Protein AF-A0A091C9E4-F1 (afdb_monomer)

Foldseek 3Di:
DCVVVVQFDFDPPDDPVDDDPVRTPGHPPPDDDDDDDQLCQLVCVVVDPDDDHDLVSCVVSVHHCVPPPPDDDDPDLVPLVDDDDDDDDPVCPPPPVVVVVVVVCPPPVNVVVVCVVSVNPDDDHDDDPCRSPDD

Sequence (135 aa):
MLESAGLIELKEDFDDGVGTPDDIAENPKNLEFDLIDDWTAPRVLQDVDMALIGNTIALEGGLNVLEDAIYREETDESNRTNINVIAVKEDRQNEEQLQKLGEVYHDPEVQEYIEEEFDGTKVEVDLSADDVWSH

Organism: NCBI:txid1302649

InterPro domains:
  IPR004872 Lipoprotein NlpA family [PF03180] (1-124)
  IPR004872 Lipoprotein NlpA family [PTHR30429] (1-124)

pLDDT: mean 88.72, std 8.48, range [55.16, 98.0]

Nearest PDB structures (foldseek):
  4k3f-assembly1_A  TM=8.855E-01  e=1.533E-05  Pseudomonas aeruginosa PAO1
  4ote-assembly2_B  TM=8.145E-01  e=1.999E-04  Clostridioides difficile 630
  6cva-assembly1_A  TM=7.374E-01  e=9.094E-04  Neisseria meningitidis
  3ir1-assembly2_B  TM=7.926E-01  e=2.141E-03  Neisseria meningitidis
  6dzx-assembly5_E  TM=7.810E-01  e=2.287E-03  Neisseria meningitidis alpha153

Mean predicted aligned error: 5.49 Å

Solvent-accessible surface area (backbone atoms only — not comparable to full-atom values): 9112 Å² total; per-residue (Å²): 106,58,48,82,70,70,58,37,38,63,40,96,83,66,48,92,92,74,67,56,83,86,44,52,67,42,54,90,76,68,78,83,87,81,92,70,64,60,90,51,37,70,77,46,51,87,80,44,99,75,76,82,62,57,70,71,54,32,44,78,61,75,41,51,70,91,77,70,46,95,70,75,81,78,91,48,94,82,56,65,90,76,70,85,76,94,84,74,58,80,94,49,64,83,38,68,71,58,49,49,49,60,58,52,59,71,31,68,72,47,47,51,48,48,28,64,77,47,73,60,76,56,78,93,77,98,67,53,73,68,58,72,70,61,126

Radius of gyration: 18.28 Å; Cα contacts (8 Å, |Δi|>4): 89; chains: 1; bounding box: 40×35×46 Å

Secondary structure (DSSP, 8-state):
-TTTTTS-EE-TT--TTT--GGGEEE-TT--------GGGHHHHTTTSS-----HHHHHHTT--TTTT-SS-----TT-GGG-------GGGTT-HHHHHHHHHHT-HHHHHHHHHHTTT-S------HHHHH--

Structure (mmCIF, N/CA/C/O backbone):
data_AF-A0A091C9E4-F1
#
_entry.id   AF-A0A091C9E4-F1
#
loop_
_atom_site.group_PDB
_atom_site.id
_atom_site.type_symbol
_atom_site.label_atom_id
_atom_site.label_alt_id
_atom_site.label_comp_id
_atom_site.label_asym_id
_atom_site.label_entity_id
_atom_site.label_seq_id
_atom_site.pdbx_PDB_ins_code
_atom_site.Cartn_x
_atom_site.Cartn_y
_atom_site.Cartn_z
_atom_site.occupancy
_atom_site.B_iso_or_equiv
_atom_site.auth_seq_id
_atom_site.auth_comp_id
_atom_site.auth_asym_id
_atom_site.auth_atom_id
_atom_site.pdbx_PDB_model_num
ATOM 1 N N . MET A 1 1 ? 4.886 4.203 -7.799 1.00 86.25 1 MET A N 1
ATOM 2 C CA . MET A 1 1 ? 5.960 3.183 -7.702 1.00 86.25 1 MET A CA 1
ATOM 3 C C . MET A 1 1 ? 6.971 3.165 -8.863 1.00 86.25 1 MET A C 1
ATOM 5 O O . MET A 1 1 ? 8.131 3.454 -8.612 1.00 86.25 1 MET A O 1
ATOM 9 N N . LEU A 1 2 ? 6.612 2.808 -10.110 1.00 91.50 2 LEU A N 1
ATOM 10 C CA . LEU A 1 2 ? 7.611 2.632 -11.193 1.00 91.50 2 LEU A CA 1
ATOM 11 C C . LEU A 1 2 ? 8.323 3.930 -11.613 1.00 91.50 2 LEU A C 1
ATOM 13 O O . LEU A 1 2 ? 9.524 3.909 -11.882 1.00 91.50 2 LEU A O 1
ATOM 17 N N . GLU A 1 3 ? 7.603 5.052 -11.628 1.00 91.50 3 GLU A N 1
ATOM 18 C CA . GLU A 1 3 ? 8.200 6.381 -11.814 1.00 91.50 3 GLU A CA 1
ATOM 19 C C . GLU A 1 3 ? 9.133 6.742 -10.652 1.00 91.50 3 GLU A C 1
ATOM 21 O O . GLU A 1 3 ? 10.273 7.141 -10.865 1.00 91.50 3 GLU A O 1
ATOM 26 N N . SER A 1 4 ? 8.704 6.489 -9.412 1.00 88.94 4 SER A N 1
ATOM 27 C CA . SER A 1 4 ? 9.522 6.672 -8.203 1.00 88.94 4 SER A CA 1
ATOM 28 C C . SER A 1 4 ? 10.797 5.810 -8.211 1.00 88.94 4 SER A C 1
ATOM 30 O O . SER A 1 4 ? 11.820 6.203 -7.654 1.00 88.94 4 SER A O 1
ATOM 32 N N . ALA A 1 5 ? 10.757 4.647 -8.870 1.00 90.44 5 ALA A N 1
ATOM 33 C CA . ALA A 1 5 ? 11.909 3.779 -9.109 1.00 90.44 5 ALA A CA 1
ATOM 34 C C . ALA A 1 5 ? 12.783 4.226 -10.304 1.00 90.44 5 ALA A C 1
ATOM 36 O O . ALA A 1 5 ? 13.810 3.604 -10.583 1.00 90.44 5 ALA A O 1
ATOM 37 N N . GLY A 1 6 ? 12.391 5.284 -11.024 1.00 92.94 6 GLY A N 1
ATOM 38 C CA . GLY A 1 6 ? 13.106 5.834 -12.177 1.00 92.94 6 GLY A CA 1
ATOM 39 C C . GLY A 1 6 ? 13.056 4.953 -13.428 1.00 92.94 6 GLY A C 1
ATOM 40 O O . GLY A 1 6 ? 13.979 4.989 -14.245 1.00 92.94 6 GLY A O 1
ATOM 41 N N . LEU A 1 7 ? 12.034 4.101 -13.559 1.00 94.94 7 LEU A N 1
ATOM 42 C CA . LEU A 1 7 ? 11.896 3.169 -14.686 1.00 94.94 7 LEU A CA 1
ATOM 43 C C . LEU A 1 7 ? 11.081 3.745 -15.849 1.00 94.94 7 LEU A C 1
ATOM 45 O O . LEU A 1 7 ? 11.329 3.376 -17.000 1.00 94.94 7 LEU A O 1
ATOM 49 N N . ILE A 1 8 ? 10.139 4.631 -15.537 1.00 96.50 8 ILE A N 1
ATOM 50 C CA . ILE A 1 8 ? 9.253 5.335 -16.469 1.00 96.50 8 ILE A CA 1
ATOM 51 C C . ILE A 1 8 ? 9.076 6.785 -16.006 1.00 96.50 8 ILE A C 1
ATOM 53 O O . ILE A 1 8 ? 9.379 7.091 -14.856 1.00 96.50 8 ILE A O 1
ATOM 57 N N . GLU A 1 9 ? 8.531 7.637 -16.867 1.00 97.00 9 GLU A N 1
ATOM 58 C CA . GLU A 1 9 ? 7.965 8.938 -16.485 1.00 97.00 9 GLU A CA 1
ATOM 59 C C . GLU A 1 9 ? 6.487 8.966 -16.878 1.00 97.00 9 GLU A C 1
ATOM 61 O O . GLU A 1 9 ? 6.125 8.507 -17.969 1.00 97.00 9 GLU A O 1
ATOM 66 N N . LEU A 1 10 ? 5.630 9.465 -15.992 1.00 96.25 10 LEU A N 1
ATOM 67 C CA . LEU A 1 10 ? 4.199 9.630 -16.223 1.00 96.25 10 LEU A CA 1
ATOM 68 C C . LEU A 1 10 ? 3.916 11.011 -16.825 1.00 96.25 10 LEU A C 1
ATOM 70 O O . LEU A 1 10 ? 4.715 11.943 -16.728 1.00 96.25 10 LEU A O 1
ATOM 74 N N . LYS A 1 11 ? 2.771 11.152 -17.495 1.00 96.69 11 LYS A N 1
ATOM 75 C CA . LYS A 1 11 ? 2.316 12.460 -17.984 1.00 96.69 11 LYS A CA 1
ATOM 76 C C . LYS A 1 11 ? 2.038 13.416 -16.820 1.00 96.69 11 LYS A C 1
ATOM 78 O O . LYS A 1 11 ? 1.600 13.002 -15.753 1.00 96.69 11 LYS A O 1
ATOM 83 N N . GLU A 1 12 ? 2.201 14.717 -17.067 1.00 94.19 12 GLU A N 1
ATOM 84 C CA . GLU A 1 12 ? 1.941 15.766 -16.066 1.00 94.19 12 GLU A CA 1
ATOM 85 C C . GLU A 1 12 ? 0.484 15.799 -15.568 1.00 94.19 12 GLU A C 1
ATOM 87 O O . GLU A 1 12 ? 0.227 16.268 -14.463 1.00 94.19 12 GLU A O 1
ATOM 92 N N . ASP A 1 13 ? -0.467 15.334 -16.382 1.00 92.44 13 ASP A N 1
ATOM 93 C CA . ASP A 1 13 ? -1.899 15.270 -16.072 1.00 92.44 13 ASP A CA 1
ATOM 94 C C . ASP A 1 13 ? -2.361 13.881 -15.602 1.00 92.44 13 ASP A C 1
ATOM 96 O O . ASP A 1 13 ? -3.556 13.585 -15.646 1.00 92.44 13 ASP A O 1
ATOM 100 N N . PHE A 1 14 ? -1.426 13.036 -15.158 1.00 91.62 14 PHE A N 1
ATOM 101 C CA . PHE A 1 14 ? -1.718 11.714 -14.615 1.00 91.62 14 PHE A CA 1
ATOM 102 C C . PHE A 1 14 ? -2.691 11.779 -13.427 1.00 91.62 14 PHE A C 1
ATOM 104 O O . PHE A 1 14 ? -2.498 12.548 -12.484 1.00 91.62 14 PHE A O 1
ATOM 111 N N . ASP A 1 15 ? -3.718 10.931 -13.479 1.00 86.75 15 ASP A N 1
ATOM 112 C CA . ASP A 1 15 ? -4.677 10.703 -12.400 1.00 86.75 15 ASP A CA 1
ATOM 113 C C . ASP A 1 15 ? -4.307 9.397 -11.683 1.00 86.75 15 ASP A C 1
ATOM 115 O O . ASP A 1 15 ? -4.354 8.308 -12.264 1.00 86.75 15 ASP A O 1
ATOM 119 N N . ASP A 1 16 ? -3.927 9.514 -10.414 1.00 76.62 16 ASP A N 1
ATOM 120 C CA . ASP A 1 16 ? -3.470 8.410 -9.574 1.00 76.62 16 ASP A CA 1
ATOM 121 C C . ASP A 1 16 ? -4.570 7.390 -9.237 1.00 76.62 16 ASP A C 1
ATOM 123 O O . ASP A 1 16 ? -4.257 6.250 -8.890 1.00 76.62 16 ASP A O 1
ATOM 127 N N . GLY A 1 17 ? -5.847 7.742 -9.412 1.00 79.44 17 GLY A N 1
ATOM 128 C CA . GLY A 1 17 ? -6.983 6.857 -9.165 1.00 79.44 17 GLY A CA 1
ATOM 129 C C . GLY A 1 17 ? -7.402 5.992 -10.357 1.00 79.44 17 GLY A C 1
ATOM 130 O O . GLY A 1 17 ? -8.092 4.987 -10.167 1.00 79.44 17 GLY A O 1
ATOM 131 N N . VAL A 1 18 ? -7.025 6.363 -11.586 1.00 84.56 18 VAL A N 1
ATOM 132 C CA . VAL A 1 18 ? -7.466 5.676 -12.824 1.00 84.56 18 VAL A CA 1
ATOM 133 C C . VAL A 1 18 ? -6.350 5.448 -13.847 1.00 84.56 18 VAL A C 1
ATOM 135 O O . VAL A 1 18 ? -6.631 5.193 -15.019 1.00 84.56 18 VAL A O 1
ATOM 138 N N . GLY A 1 19 ? -5.095 5.523 -13.41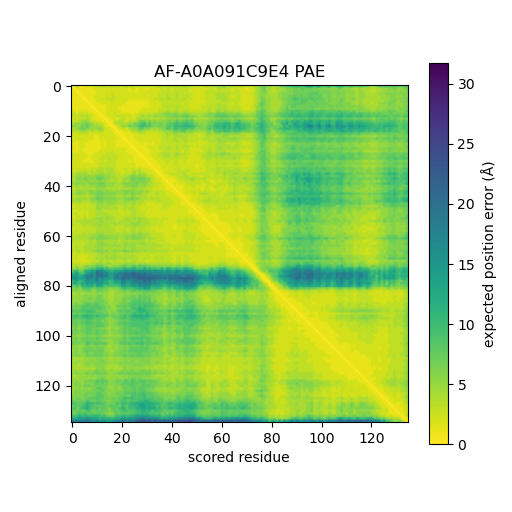0 1.00 86.62 19 GLY A N 1
ATOM 139 C CA . GLY A 1 19 ? -3.918 5.399 -14.263 1.00 86.62 19 GLY A CA 1
ATOM 140 C C . GLY A 1 19 ? -3.857 4.122 -15.110 1.00 86.62 19 GLY A C 1
ATOM 141 O O . GLY A 1 19 ? -4.217 3.028 -14.670 1.00 86.62 19 GLY A O 1
ATOM 142 N N . THR A 1 20 ? -3.343 4.254 -16.334 1.00 91.50 20 THR A N 1
ATOM 143 C CA . THR A 1 20 ? -3.143 3.152 -17.287 1.00 91.50 20 THR A CA 1
ATOM 144 C C . THR A 1 20 ? -1.754 3.215 -17.940 1.00 91.50 20 THR A C 1
ATOM 146 O O . THR A 1 20 ? -1.090 4.250 -17.876 1.00 91.50 20 THR A O 1
ATOM 149 N N . PRO A 1 21 ? -1.288 2.152 -18.631 1.00 92.50 21 PRO A N 1
ATOM 150 C CA . PRO A 1 21 ? -0.037 2.217 -19.393 1.00 92.50 21 PRO A CA 1
ATOM 151 C C . PRO A 1 21 ? -0.008 3.304 -20.481 1.00 92.50 21 PRO A C 1
ATOM 153 O O . PRO A 1 21 ? 1.074 3.745 -20.863 1.00 92.50 21 PRO A O 1
ATOM 156 N N . ASP A 1 22 ? -1.1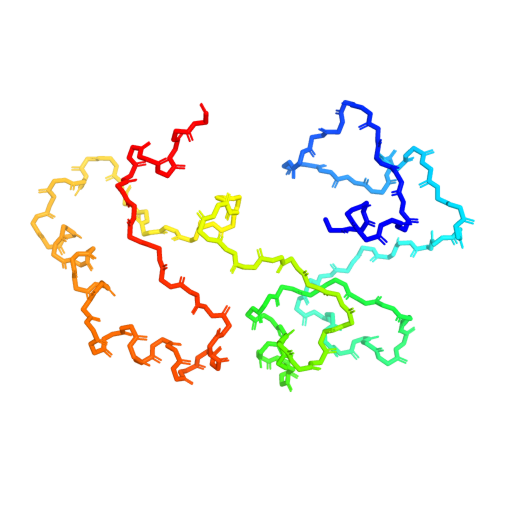68 3.769 -20.962 1.00 93.31 22 ASP A N 1
ATOM 157 C CA . ASP A 1 22 ? -1.243 4.867 -21.933 1.00 93.31 22 ASP A CA 1
ATOM 158 C C . ASP A 1 22 ? -0.791 6.209 -21.333 1.00 93.31 22 ASP A C 1
ATOM 160 O O . ASP A 1 22 ? -0.511 7.147 -22.082 1.00 93.31 22 ASP A O 1
ATOM 164 N N . ASP A 1 23 ? -0.697 6.313 -20.004 1.00 95.75 23 ASP A N 1
ATOM 165 C CA . ASP A 1 23 ? -0.287 7.513 -19.267 1.00 95.75 23 ASP A CA 1
ATOM 166 C C . ASP A 1 23 ? 1.226 7.623 -19.053 1.00 95.75 23 ASP A C 1
ATOM 168 O O . ASP A 1 23 ? 1.707 8.564 -18.423 1.00 95.75 23 ASP A O 1
ATOM 172 N N . ILE A 1 24 ? 1.989 6.703 -19.643 1.00 96.62 24 ILE A N 1
ATOM 173 C CA . ILE A 1 24 ? 3.448 6.728 -19.647 1.00 96.62 24 ILE A CA 1
ATOM 174 C C . ILE A 1 24 ? 3.935 7.718 -20.713 1.00 96.62 24 ILE A C 1
ATOM 176 O O . ILE A 1 24 ? 3.712 7.529 -21.911 1.00 96.62 24 ILE A O 1
ATOM 180 N N . ALA A 1 25 ? 4.617 8.774 -20.276 1.00 97.69 25 ALA A N 1
ATOM 181 C CA . ALA A 1 25 ? 5.254 9.761 -21.140 1.00 97.69 25 ALA A CA 1
ATOM 182 C C . ALA A 1 25 ? 6.616 9.268 -21.652 1.00 97.69 25 ALA A C 1
ATOM 184 O O . ALA A 1 25 ? 6.903 9.386 -22.846 1.00 97.69 25 ALA A O 1
ATOM 185 N N . GLU A 1 26 ? 7.427 8.661 -20.777 1.00 98.00 26 GLU A N 1
ATOM 186 C CA . GLU A 1 26 ? 8.739 8.115 -21.134 1.00 98.00 26 GLU A CA 1
ATOM 187 C C . GLU A 1 26 ? 8.929 6.679 -20.629 1.00 98.00 26 GLU A C 1
ATOM 189 O O . GLU A 1 26 ? 8.638 6.346 -19.483 1.00 98.00 26 GLU A O 1
ATOM 194 N N . ASN A 1 27 ? 9.465 5.813 -21.495 1.00 97.56 27 ASN A N 1
ATOM 195 C CA . ASN A 1 27 ? 9.796 4.420 -21.184 1.00 97.56 27 ASN A CA 1
ATOM 196 C C . ASN A 1 27 ? 11.174 4.066 -21.777 1.00 97.56 27 ASN A C 1
ATOM 198 O O . ASN A 1 27 ? 11.267 3.363 -22.788 1.00 97.56 27 ASN A O 1
ATOM 202 N N . PRO A 1 28 ? 12.277 4.566 -21.189 1.00 97.25 28 PRO A N 1
ATOM 203 C CA . PRO A 1 28 ? 13.620 4.444 -21.766 1.00 97.25 28 PRO A CA 1
ATOM 204 C C . PRO A 1 28 ? 14.115 2.994 -21.863 1.00 97.25 28 PRO A C 1
ATOM 206 O O . PRO A 1 28 ? 15.019 2.691 -22.644 1.00 97.25 28 PRO A O 1
ATOM 209 N N . LYS A 1 29 ? 13.537 2.088 -21.065 1.00 95.56 29 LYS A N 1
ATOM 210 C CA . LYS A 1 29 ? 13.865 0.658 -21.058 1.00 95.56 29 LYS A CA 1
ATOM 211 C C . LYS A 1 29 ? 12.982 -0.174 -21.991 1.00 95.56 29 LYS A C 1
ATOM 213 O O . LYS A 1 29 ? 13.264 -1.357 -22.137 1.00 95.56 29 LYS A O 1
ATOM 218 N N . ASN A 1 30 ? 11.994 0.434 -22.656 1.00 95.44 30 ASN A N 1
ATOM 219 C CA . ASN A 1 30 ? 11.002 -0.251 -23.493 1.00 95.44 30 ASN A CA 1
ATOM 220 C C . ASN A 1 30 ? 10.324 -1.411 -22.746 1.00 95.44 30 ASN A C 1
ATOM 222 O O . ASN A 1 30 ? 10.218 -2.514 -23.272 1.00 95.44 30 ASN A O 1
ATOM 226 N N . LEU A 1 31 ? 9.921 -1.164 -21.498 1.00 95.81 31 LEU A N 1
ATOM 227 C CA . LEU A 1 31 ? 9.157 -2.121 -20.702 1.00 95.81 31 LEU A CA 1
ATOM 228 C C . LEU A 1 31 ? 7.821 -2.430 -21.388 1.00 95.81 31 LEU A C 1
ATOM 230 O O . LEU A 1 31 ? 7.157 -1.514 -21.879 1.00 95.81 31 LEU A O 1
ATOM 234 N N . GLU A 1 32 ? 7.436 -3.700 -21.387 1.00 94.25 32 GLU A N 1
ATOM 235 C CA . GLU A 1 32 ? 6.122 -4.166 -21.830 1.00 94.25 32 GLU A CA 1
ATOM 236 C C . GLU A 1 32 ? 5.245 -4.417 -20.597 1.00 94.25 32 GLU A C 1
ATOM 238 O O . GLU A 1 32 ? 5.724 -4.925 -19.581 1.00 94.25 32 GLU A O 1
ATOM 243 N N . PHE A 1 33 ? 3.975 -4.015 -20.666 1.00 93.44 33 PHE A N 1
ATOM 244 C CA . PHE A 1 33 ? 3.047 -4.067 -19.537 1.00 93.44 33 PHE A CA 1
ATOM 245 C C . PHE A 1 33 ? 1.883 -4.998 -19.852 1.00 93.44 33 PHE A C 1
ATOM 247 O O . PHE A 1 33 ? 1.010 -4.657 -20.651 1.00 93.44 33 PHE A O 1
ATOM 254 N N . ASP A 1 34 ? 1.850 -6.143 -19.177 1.00 91.19 34 ASP A N 1
ATOM 255 C CA . ASP A 1 34 ? 0.709 -7.049 -19.194 1.00 91.19 34 ASP A CA 1
ATOM 256 C C . ASP A 1 34 ? -0.186 -6.780 -17.983 1.00 91.19 34 ASP A C 1
ATOM 258 O O . ASP A 1 34 ? 0.227 -6.910 -16.829 1.00 91.19 34 ASP A O 1
ATOM 262 N N . LEU A 1 35 ? -1.435 -6.398 -18.248 1.00 90.44 35 LEU A N 1
ATOM 263 C CA . LEU A 1 35 ? -2.428 -6.182 -17.201 1.00 90.44 35 LEU A CA 1
ATOM 264 C C . LEU A 1 35 ? -3.012 -7.528 -16.775 1.00 90.44 35 LEU A C 1
ATOM 266 O O . LEU A 1 35 ? -3.778 -8.152 -17.514 1.00 90.44 35 LEU A O 1
ATOM 270 N N . ILE A 1 36 ? -2.643 -7.960 -15.574 1.00 88.31 36 ILE A N 1
ATOM 271 C CA . ILE A 1 36 ? -3.096 -9.209 -14.967 1.00 88.31 36 ILE A CA 1
ATOM 272 C C . ILE A 1 36 ? -3.941 -8.938 -13.724 1.00 88.31 36 ILE A C 1
ATOM 274 O O . ILE A 1 36 ? -3.896 -7.860 -13.135 1.00 88.31 36 ILE A O 1
ATOM 278 N N . ASP A 1 37 ? -4.711 -9.942 -13.319 1.00 87.81 37 ASP A N 1
ATOM 279 C CA . ASP A 1 37 ? -5.371 -9.936 -12.018 1.00 87.81 37 ASP A CA 1
ATOM 280 C C . ASP A 1 37 ? -4.324 -10.131 -10.907 1.00 87.81 37 ASP A C 1
ATOM 282 O O . ASP A 1 37 ? -3.511 -11.059 -10.986 1.00 87.81 37 ASP A O 1
ATOM 286 N N . ASP A 1 38 ? -4.344 -9.276 -9.882 1.00 83.12 38 ASP A N 1
ATOM 287 C CA . ASP A 1 38 ? -3.319 -9.234 -8.824 1.00 83.12 38 ASP A CA 1
ATOM 288 C C . ASP A 1 38 ? -3.174 -10.592 -8.108 1.00 83.12 38 ASP A C 1
ATOM 290 O O . ASP A 1 38 ? -2.066 -11.072 -7.875 1.00 83.12 38 ASP A O 1
ATOM 294 N N . TRP A 1 39 ? -4.275 -11.331 -7.904 1.00 87.69 39 TRP A N 1
ATOM 295 C CA . TRP A 1 39 ? -4.247 -12.661 -7.272 1.00 87.69 39 TRP A CA 1
ATOM 296 C C . TRP A 1 39 ? -3.451 -13.707 -8.057 1.00 87.69 39 TRP A C 1
ATOM 298 O O . TRP A 1 39 ? -3.076 -14.755 -7.521 1.00 87.69 39 TRP A O 1
ATOM 308 N N . THR A 1 40 ? -3.212 -13.465 -9.345 1.00 89.69 40 THR A N 1
ATOM 309 C CA . THR A 1 40 ? -2.405 -14.347 -10.191 1.00 89.69 40 THR A CA 1
ATOM 310 C C . THR A 1 40 ? -0.925 -13.985 -10.183 1.00 89.69 40 THR A C 1
ATOM 312 O O . THR A 1 40 ? -0.103 -14.849 -10.504 1.00 89.69 40 THR A O 1
ATOM 315 N N . ALA A 1 41 ? -0.574 -12.768 -9.756 1.00 88.75 41 ALA A N 1
ATOM 316 C CA . ALA A 1 41 ? 0.773 -12.225 -9.844 1.00 88.75 41 ALA A CA 1
ATOM 317 C C . ALA A 1 41 ? 1.838 -13.095 -9.145 1.00 88.75 41 ALA A C 1
ATOM 319 O O . ALA A 1 41 ? 2.838 -13.409 -9.795 1.00 88.75 41 ALA A O 1
ATOM 320 N N . PRO A 1 42 ? 1.623 -13.631 -7.919 1.00 90.06 42 PRO A N 1
ATOM 321 C CA . PRO A 1 42 ? 2.616 -14.503 -7.281 1.00 90.06 42 PRO A CA 1
ATOM 322 C C . PRO A 1 42 ? 2.942 -15.768 -8.087 1.00 90.06 42 PRO A C 1
ATOM 324 O O . PRO A 1 42 ? 4.054 -16.286 -8.023 1.00 90.06 42 PRO A O 1
ATOM 327 N N . ARG A 1 43 ? 1.983 -16.286 -8.868 1.00 89.50 43 ARG A N 1
ATOM 328 C CA . ARG A 1 43 ? 2.159 -17.528 -9.640 1.00 89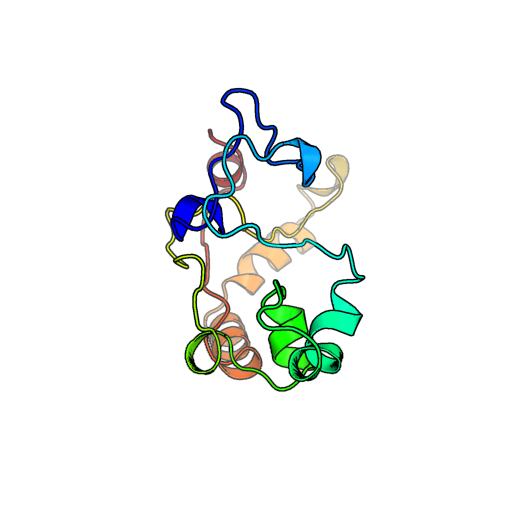.50 43 ARG A CA 1
ATOM 329 C C . ARG A 1 43 ? 2.924 -17.317 -10.937 1.00 89.50 43 ARG A C 1
ATOM 331 O O . ARG A 1 43 ? 3.587 -18.246 -11.386 1.00 89.50 43 ARG A O 1
ATOM 338 N N . VAL A 1 44 ? 2.808 -16.134 -11.533 1.00 90.25 44 VAL A N 1
ATOM 339 C CA . VAL A 1 44 ? 3.433 -15.805 -12.823 1.00 90.25 44 VAL A CA 1
ATOM 340 C C . VAL A 1 44 ? 4.802 -15.149 -12.667 1.00 90.25 44 VAL A C 1
ATOM 342 O O . VAL A 1 44 ? 5.460 -14.900 -13.667 1.00 90.25 44 VAL A O 1
ATOM 345 N N . LEU A 1 45 ? 5.281 -14.926 -11.435 1.00 89.44 45 LEU A N 1
ATOM 346 C CA . LEU A 1 45 ? 6.616 -14.379 -11.152 1.00 89.44 45 LEU A CA 1
ATOM 347 C C . LEU A 1 45 ? 7.764 -15.127 -11.848 1.00 89.44 45 LEU A C 1
ATOM 349 O O . LEU A 1 45 ? 8.817 -14.546 -12.076 1.00 89.44 45 LEU A O 1
ATOM 353 N N . GLN A 1 46 ? 7.590 -16.412 -12.173 1.00 89.12 46 GLN A N 1
ATOM 354 C CA . GLN A 1 46 ? 8.603 -17.196 -12.893 1.00 89.12 46 GLN A CA 1
ATOM 355 C C . GLN A 1 46 ? 8.626 -16.927 -14.404 1.00 89.12 46 GLN A C 1
ATOM 357 O O . GLN A 1 46 ? 9.597 -17.287 -15.068 1.00 89.12 46 GLN A O 1
ATOM 362 N N . ASP A 1 47 ? 7.566 -16.318 -14.930 1.00 90.56 47 ASP A N 1
ATOM 363 C CA . ASP A 1 47 ? 7.345 -16.090 -16.356 1.00 90.56 47 ASP A CA 1
ATOM 364 C C . ASP A 1 47 ? 7.572 -14.620 -16.761 1.00 90.56 47 ASP A C 1
ATOM 366 O O . ASP A 1 47 ? 7.584 -14.318 -17.954 1.00 90.56 47 ASP A O 1
ATOM 370 N N . VAL A 1 48 ? 7.769 -13.713 -15.795 1.00 91.19 48 VAL A N 1
ATOM 371 C CA . VAL A 1 48 ? 7.985 -12.271 -16.013 1.00 91.19 48 VAL A CA 1
ATOM 372 C C . VAL A 1 48 ? 9.251 -11.780 -15.314 1.00 91.19 48 VAL A C 1
ATOM 374 O O . VAL A 1 48 ? 9.676 -12.338 -14.307 1.00 91.19 48 VAL A O 1
ATOM 377 N N . ASP A 1 49 ? 9.845 -10.699 -15.821 1.00 92.19 49 ASP A N 1
ATOM 378 C CA . ASP A 1 49 ? 11.027 -10.092 -15.195 1.00 92.19 49 ASP A CA 1
ATOM 379 C C . ASP A 1 49 ? 10.690 -9.376 -13.874 1.00 92.19 49 ASP A C 1
ATOM 381 O O . ASP A 1 49 ? 11.518 -9.310 -12.965 1.00 92.19 49 ASP A O 1
ATOM 385 N N . MET A 1 50 ? 9.483 -8.805 -13.776 1.00 91.00 50 MET A N 1
ATOM 386 C CA . MET A 1 50 ? 8.972 -8.081 -12.609 1.00 91.00 50 MET A CA 1
ATOM 387 C C . MET A 1 50 ? 7.448 -8.216 -12.536 1.00 91.00 50 MET A C 1
ATOM 389 O O . MET A 1 50 ? 6.779 -8.205 -13.567 1.00 91.00 50 MET A O 1
ATOM 393 N N . ALA A 1 51 ? 6.898 -8.264 -11.323 1.00 92.25 51 ALA A N 1
ATOM 394 C CA . ALA A 1 51 ? 5.463 -8.143 -11.087 1.00 92.25 51 ALA A CA 1
ATOM 395 C C . ALA A 1 51 ? 5.195 -7.099 -10.000 1.00 92.25 51 ALA A C 1
ATOM 397 O O . ALA A 1 51 ? 5.931 -7.004 -9.016 1.00 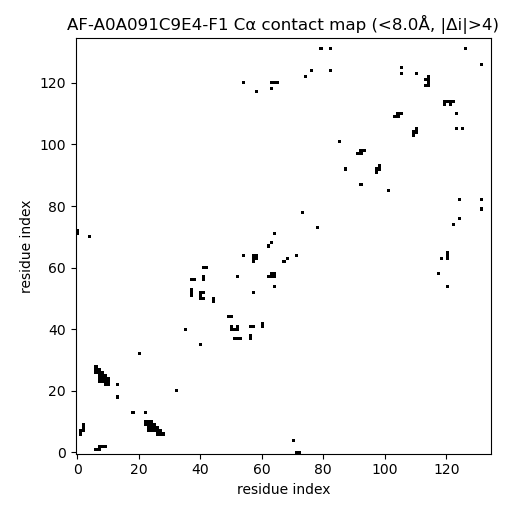92.25 51 ALA A O 1
ATOM 398 N N . LEU A 1 52 ? 4.132 -6.322 -10.189 1.00 90.12 52 LEU A N 1
ATOM 399 C CA . LEU A 1 52 ? 3.569 -5.458 -9.159 1.00 90.12 52 LEU A CA 1
ATOM 400 C C . LEU A 1 52 ? 2.578 -6.298 -8.359 1.00 90.12 52 LEU A C 1
ATOM 402 O O . LEU A 1 52 ? 1.640 -6.824 -8.950 1.00 90.12 52 LEU A O 1
ATOM 406 N N . ILE A 1 53 ? 2.813 -6.460 -7.057 1.00 90.00 53 ILE A N 1
ATOM 407 C CA . ILE A 1 53 ? 1.987 -7.309 -6.191 1.00 90.00 53 ILE A CA 1
ATOM 408 C C . ILE A 1 53 ? 1.660 -6.540 -4.917 1.00 90.00 53 ILE A C 1
ATOM 410 O O . ILE A 1 53 ? 2.564 -6.024 -4.255 1.00 90.00 53 ILE A O 1
ATOM 414 N N . GLY A 1 54 ? 0.378 -6.474 -4.556 1.00 87.25 54 GLY A N 1
ATOM 415 C CA . GLY A 1 54 ? -0.042 -5.891 -3.284 1.00 87.25 54 GLY A CA 1
ATOM 416 C C . GLY A 1 54 ? 0.475 -6.686 -2.078 1.00 87.25 54 GLY A C 1
ATOM 417 O O . GLY A 1 54 ? 0.538 -7.913 -2.113 1.00 87.25 54 GLY A O 1
ATOM 418 N N . ASN A 1 55 ? 0.792 -5.999 -0.972 1.00 87.75 55 ASN A N 1
ATOM 419 C CA . ASN A 1 55 ? 1.400 -6.611 0.222 1.00 87.75 55 ASN A CA 1
ATOM 420 C C . ASN A 1 55 ? 0.644 -7.859 0.735 1.00 87.75 55 ASN A C 1
ATOM 422 O O . ASN A 1 55 ? 1.238 -8.912 0.941 1.00 87.75 55 ASN A O 1
ATOM 426 N N . THR A 1 56 ? -0.683 -7.774 0.881 1.00 87.19 56 THR A N 1
ATOM 427 C CA . THR A 1 56 ? -1.491 -8.911 1.360 1.00 87.19 56 THR A CA 1
ATOM 428 C C . THR A 1 56 ? -1.444 -10.105 0.399 1.00 87.19 56 THR A C 1
ATOM 430 O O . THR A 1 56 ? -1.356 -11.243 0.845 1.00 87.19 56 THR A O 1
ATOM 433 N N . ILE A 1 57 ? -1.448 -9.861 -0.914 1.00 91.00 57 ILE A N 1
ATOM 434 C CA . ILE A 1 57 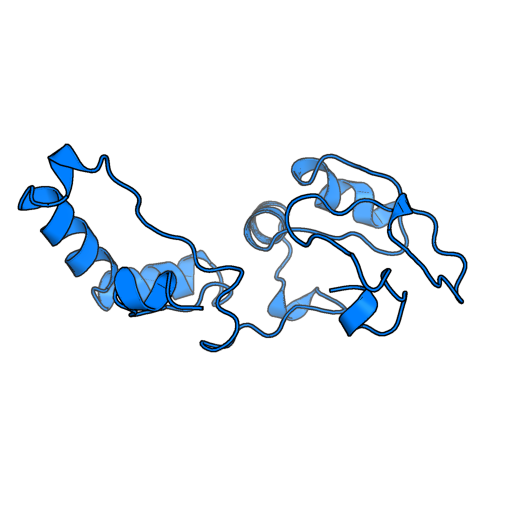? -1.414 -10.926 -1.927 1.00 91.00 57 ILE A CA 1
ATOM 435 C C . ILE A 1 57 ? -0.026 -11.565 -2.003 1.00 91.00 57 ILE A C 1
ATOM 437 O O . ILE A 1 57 ? 0.078 -12.779 -2.171 1.00 91.00 57 ILE A O 1
ATOM 441 N N . ALA A 1 58 ? 1.036 -10.774 -1.833 1.00 90.44 58 ALA A N 1
ATOM 442 C CA . ALA A 1 58 ? 2.392 -11.291 -1.707 1.00 90.44 58 ALA A CA 1
ATOM 443 C C . ALA A 1 58 ? 2.495 -12.258 -0.514 1.00 90.44 58 ALA A C 1
ATOM 445 O O . ALA A 1 58 ? 2.915 -13.401 -0.707 1.00 90.44 58 ALA A O 1
ATOM 446 N N . LEU A 1 59 ? 2.008 -11.847 0.665 1.00 90.06 59 LEU A N 1
ATOM 447 C CA . LEU A 1 59 ? 2.014 -12.673 1.877 1.00 90.06 59 LEU A CA 1
ATOM 448 C C . LEU A 1 59 ? 1.222 -13.976 1.701 1.00 90.06 59 LEU A C 1
ATOM 450 O O . LEU A 1 59 ? 1.740 -15.057 1.971 1.00 90.06 59 LEU A O 1
ATOM 454 N N . GLU A 1 60 ? -0.001 -13.908 1.168 1.00 88.94 60 GLU A N 1
ATOM 455 C CA . GLU A 1 60 ? -0.803 -15.106 0.874 1.00 88.94 60 GLU A CA 1
ATOM 456 C C . GLU A 1 60 ? -0.156 -16.016 -0.187 1.00 88.94 60 GLU A C 1
ATOM 458 O O . GLU A 1 60 ? -0.334 -17.238 -0.174 1.00 88.94 60 GLU A O 1
ATOM 463 N N . GLY A 1 61 ? 0.620 -15.428 -1.101 1.00 89.25 61 GLY A N 1
ATOM 464 C CA . GLY A 1 61 ? 1.455 -16.127 -2.075 1.00 89.25 61 GLY A CA 1
ATOM 465 C C . GLY A 1 61 ? 2.724 -16.756 -1.488 1.00 89.25 61 GLY A C 1
ATOM 466 O O . GLY A 1 61 ? 3.430 -17.455 -2.216 1.00 89.25 61 GLY A O 1
ATOM 467 N N . GLY A 1 62 ? 3.001 -16.547 -0.196 1.00 89.94 62 GLY A N 1
ATOM 468 C CA . GLY A 1 62 ? 4.185 -17.042 0.505 1.00 89.94 62 GLY A CA 1
ATOM 469 C C . GLY A 1 62 ? 5.436 -16.180 0.323 1.00 89.94 62 GLY A C 1
ATOM 470 O O . GLY A 1 62 ? 6.538 -16.697 0.493 1.00 89.94 62 GLY A O 1
ATOM 471 N N . LEU A 1 63 ? 5.275 -14.909 -0.054 1.00 91.38 63 LEU A N 1
ATOM 472 C CA . LEU A 1 63 ? 6.348 -13.924 -0.206 1.00 91.38 63 LEU A CA 1
ATOM 473 C C . LEU A 1 63 ? 6.305 -12.916 0.945 1.00 91.38 63 LEU A C 1
ATOM 475 O O . LEU A 1 63 ? 5.228 -12.499 1.362 1.00 91.38 63 LEU A O 1
ATOM 479 N N . ASN A 1 64 ? 7.462 -12.444 1.394 1.00 89.69 64 ASN A N 1
ATOM 480 C CA . ASN A 1 64 ? 7.564 -11.362 2.366 1.00 89.69 64 ASN A CA 1
ATOM 481 C C . ASN A 1 64 ? 8.092 -10.090 1.685 1.00 89.69 64 ASN A C 1
ATOM 483 O O . ASN A 1 64 ? 9.229 -10.047 1.225 1.00 89.69 64 ASN A O 1
ATOM 487 N N . VAL A 1 65 ? 7.302 -9.012 1.642 1.00 89.06 65 VAL A N 1
ATOM 488 C CA . VAL A 1 65 ? 7.690 -7.773 0.933 1.00 89.06 65 VAL A CA 1
ATOM 489 C C . VAL A 1 65 ? 8.908 -7.056 1.530 1.00 89.06 65 VAL A C 1
ATOM 491 O O . VAL A 1 65 ? 9.536 -6.240 0.852 1.00 89.06 65 VAL A O 1
ATOM 494 N N . LEU A 1 66 ? 9.257 -7.317 2.791 1.00 88.25 66 LEU A N 1
ATOM 495 C CA . LEU A 1 66 ? 10.443 -6.733 3.417 1.00 88.25 66 LEU A CA 1
ATOM 496 C C . LEU A 1 66 ? 11.726 -7.460 2.994 1.00 88.25 66 LEU A C 1
ATOM 498 O O . LEU A 1 66 ? 12.782 -6.820 2.962 1.00 88.25 66 LEU A O 1
ATOM 502 N N . GLU A 1 67 ? 11.624 -8.744 2.636 1.00 90.50 67 GLU A N 1
ATOM 503 C CA . GLU A 1 67 ? 12.752 -9.614 2.276 1.00 90.50 67 GLU A CA 1
ATOM 504 C C . GLU A 1 67 ? 12.870 -9.869 0.763 1.00 90.50 67 GLU A C 1
ATOM 506 O O . GLU A 1 67 ? 13.968 -9.793 0.211 1.00 90.50 67 GLU A O 1
ATOM 511 N N . ASP A 1 68 ? 11.750 -10.139 0.089 1.00 91.75 68 ASP A N 1
ATOM 512 C CA . ASP A 1 68 ? 11.702 -10.629 -1.293 1.00 91.75 68 ASP A CA 1
ATOM 513 C C . ASP A 1 68 ? 11.523 -9.515 -2.337 1.00 91.75 68 ASP A C 1
ATOM 515 O O . ASP A 1 68 ? 11.831 -9.705 -3.517 1.00 91.75 68 ASP A O 1
ATOM 519 N N . ALA A 1 69 ? 11.020 -8.340 -1.940 1.00 92.06 69 ALA A N 1
ATOM 520 C CA . ALA A 1 69 ? 10.759 -7.256 -2.884 1.00 92.06 69 ALA A CA 1
ATOM 521 C C . ALA A 1 69 ? 12.058 -6.564 -3.330 1.00 92.06 69 ALA A C 1
ATOM 523 O O . ALA A 1 69 ? 12.845 -6.080 -2.516 1.00 92.06 69 ALA A O 1
ATOM 524 N N . ILE A 1 70 ? 12.245 -6.426 -4.647 1.00 91.69 70 ILE A N 1
ATOM 525 C CA . ILE A 1 70 ? 13.371 -5.671 -5.232 1.00 91.69 70 ILE A CA 1
ATOM 526 C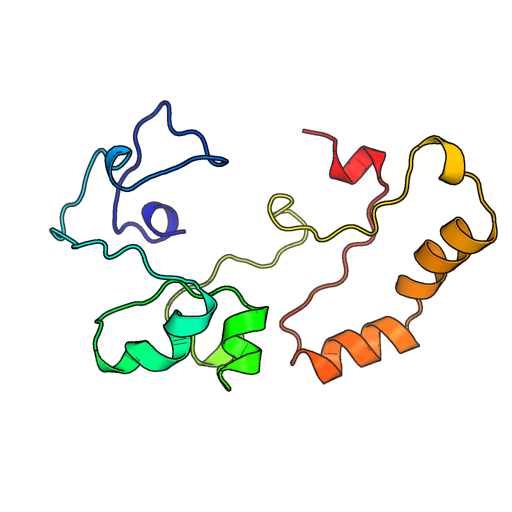 C . ILE A 1 70 ? 13.209 -4.149 -5.091 1.00 91.69 70 ILE A C 1
ATOM 528 O O . ILE A 1 70 ? 14.187 -3.405 -5.152 1.00 91.69 70 ILE A O 1
ATOM 532 N N . TYR A 1 71 ? 11.968 -3.692 -4.930 1.00 91.00 71 TYR A N 1
ATOM 533 C CA . TYR A 1 71 ? 11.576 -2.313 -4.677 1.00 91.00 71 TYR A CA 1
ATOM 534 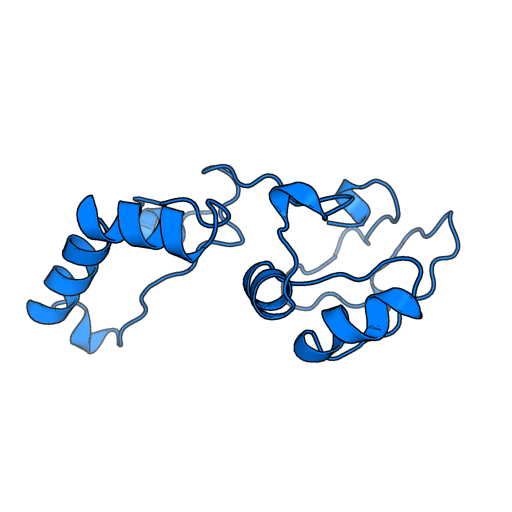C C . TYR A 1 71 ? 10.237 -2.337 -3.943 1.00 91.00 71 TYR A C 1
ATOM 536 O O . TYR A 1 71 ? 9.371 -3.148 -4.271 1.00 91.00 71 TYR A O 1
ATOM 544 N N . ARG A 1 72 ? 10.058 -1.445 -2.973 1.00 87.38 72 ARG A N 1
ATOM 545 C CA . ARG A 1 72 ? 8.795 -1.258 -2.259 1.00 87.38 72 ARG A CA 1
ATOM 546 C C . ARG A 1 72 ? 8.589 0.217 -1.975 1.00 87.38 72 ARG A C 1
ATOM 548 O O . ARG A 1 72 ? 9.557 0.969 -1.873 1.00 87.38 72 ARG A O 1
ATOM 555 N N . GLU A 1 73 ? 7.335 0.606 -1.829 1.00 77.94 73 GLU A N 1
ATOM 556 C CA . GLU A 1 73 ? 6.999 1.930 -1.322 1.00 77.94 73 GLU A CA 1
ATOM 557 C C . GLU A 1 73 ? 7.461 2.042 0.134 1.00 77.94 73 GLU A C 1
ATOM 559 O O . GLU A 1 73 ? 7.384 1.076 0.901 1.00 77.94 73 GLU A O 1
ATOM 564 N N . GLU A 1 74 ? 7.985 3.206 0.514 1.00 71.31 74 GLU A N 1
ATOM 565 C CA . GLU A 1 74 ? 8.319 3.450 1.911 1.00 71.31 74 GLU A CA 1
ATOM 566 C C . GLU A 1 74 ? 7.019 3.464 2.720 1.00 71.31 74 GLU A C 1
ATOM 568 O O . GLU A 1 74 ? 6.071 4.195 2.418 1.00 71.31 74 GLU A O 1
ATOM 573 N N . THR A 1 75 ? 6.956 2.578 3.713 1.00 63.56 75 THR A N 1
ATOM 574 C CA . THR A 1 75 ? 5.878 2.547 4.697 1.00 63.56 75 THR A CA 1
ATOM 575 C C . THR A 1 75 ? 6.275 3.499 5.812 1.00 63.56 75 THR A C 1
ATOM 577 O O . THR A 1 75 ? 6.911 3.097 6.783 1.00 63.5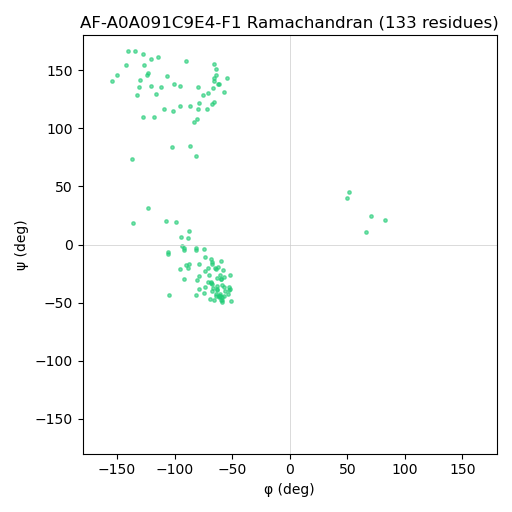6 75 THR A O 1
ATOM 580 N N . ASP A 1 76 ? 5.982 4.781 5.630 1.00 60.44 76 ASP A N 1
ATOM 581 C CA . ASP A 1 76 ? 6.068 5.761 6.704 1.00 60.44 76 ASP A CA 1
ATOM 582 C C . ASP A 1 76 ? 4.703 6.416 6.941 1.00 60.44 76 ASP A C 1
ATOM 584 O O . ASP A 1 76 ? 3.819 6.391 6.084 1.00 60.44 76 ASP A O 1
ATOM 588 N N . GLU A 1 77 ? 4.529 6.994 8.130 1.00 55.16 77 GLU A N 1
A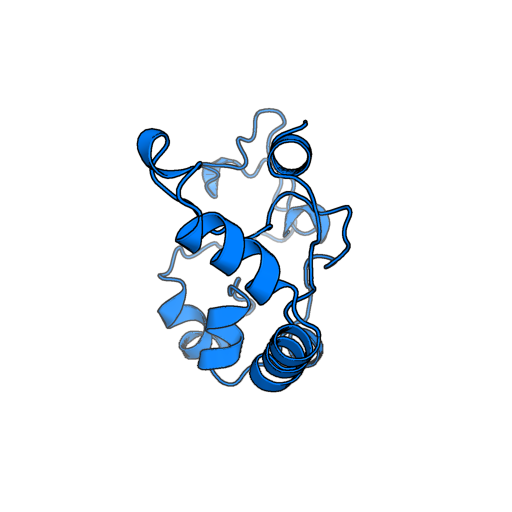TOM 589 C CA . GLU A 1 77 ? 3.298 7.687 8.541 1.00 55.16 77 GLU A CA 1
ATOM 590 C C . GLU A 1 77 ? 2.942 8.876 7.622 1.00 55.16 77 GLU A C 1
ATOM 592 O O . GLU A 1 77 ? 1.824 9.392 7.674 1.00 55.16 77 GLU A O 1
ATOM 597 N N . SER A 1 78 ? 3.881 9.331 6.782 1.00 55.44 78 SER A N 1
ATOM 598 C CA . SER A 1 78 ? 3.680 10.422 5.828 1.00 55.44 78 SER A CA 1
ATOM 599 C C . SER A 1 78 ? 3.111 9.951 4.484 1.00 55.44 78 SER A C 1
ATOM 601 O O . SER A 1 78 ? 2.529 10.755 3.753 1.00 55.44 78 SER A O 1
ATOM 603 N N . ASN A 1 79 ? 3.182 8.650 4.186 1.00 63.47 79 ASN A N 1
ATOM 604 C CA . ASN A 1 79 ? 2.561 8.033 3.021 1.00 63.47 79 ASN A CA 1
ATOM 605 C C . ASN A 1 79 ? 1.068 7.748 3.282 1.00 63.47 79 ASN A C 1
ATOM 607 O O . ASN A 1 79 ? 0.641 6.624 3.549 1.00 63.47 79 ASN A O 1
ATOM 611 N N . ARG A 1 80 ? 0.254 8.810 3.223 1.00 65.06 80 ARG A N 1
ATOM 612 C CA . ARG A 1 80 ? -1.190 8.772 3.534 1.00 65.06 80 ARG A CA 1
ATOM 613 C C . ARG A 1 80 ? -2.044 8.085 2.463 1.00 65.06 80 ARG A C 1
ATOM 615 O O . ARG A 1 80 ? -3.217 7.816 2.706 1.00 65.06 80 ARG A O 1
ATOM 622 N N . THR A 1 81 ? -1.473 7.793 1.295 1.00 68.75 81 THR A N 1
ATOM 623 C CA . THR A 1 81 ? -2.204 7.306 0.113 1.00 68.75 81 THR A CA 1
ATOM 624 C C . THR A 1 81 ? -2.714 5.868 0.273 1.00 68.75 81 THR A C 1
ATOM 626 O O . THR A 1 81 ? -3.667 5.479 -0.393 1.00 68.75 81 THR A O 1
ATOM 629 N N . ASN A 1 82 ? -2.139 5.089 1.199 1.00 76.88 82 ASN A N 1
ATOM 630 C CA . ASN A 1 82 ? -2.428 3.659 1.373 1.00 76.88 82 ASN A CA 1
ATOM 631 C C . ASN A 1 82 ? -2.920 3.289 2.791 1.00 76.88 82 ASN A C 1
ATOM 633 O O . ASN A 1 82 ? -2.661 2.185 3.280 1.00 76.88 82 ASN A O 1
ATOM 637 N N . ILE A 1 83 ? -3.631 4.195 3.473 1.00 85.19 83 ILE A N 1
ATOM 638 C CA . ILE A 1 83 ? -4.223 3.925 4.796 1.00 85.19 83 ILE A CA 1
ATOM 639 C C . ILE A 1 83 ? -5.520 3.117 4.634 1.00 85.19 83 ILE A C 1
ATOM 641 O O . ILE A 1 83 ? -6.478 3.565 4.003 1.00 85.19 83 ILE A O 1
ATOM 645 N N . ASN A 1 84 ? -5.586 1.936 5.255 1.00 87.12 84 ASN A N 1
ATOM 646 C CA . ASN A 1 84 ? -6.838 1.184 5.371 1.00 87.12 84 ASN A CA 1
ATOM 647 C C . ASN A 1 84 ? -7.696 1.754 6.505 1.00 87.12 84 ASN A C 1
ATOM 649 O O . ASN A 1 84 ? -7.196 1.990 7.601 1.00 87.12 84 ASN A O 1
ATOM 653 N N . VAL A 1 85 ? -8.998 1.919 6.260 1.00 90.31 85 VAL A N 1
ATOM 654 C CA . VAL A 1 85 ? -9.937 2.494 7.236 1.00 90.31 85 VAL A CA 1
ATOM 655 C C . VAL A 1 85 ? -11.095 1.552 7.545 1.00 90.31 85 VAL A C 1
ATOM 657 O O . VAL A 1 85 ? -11.590 0.827 6.679 1.00 90.31 85 VAL A O 1
ATOM 660 N N . ILE A 1 86 ? -11.591 1.613 8.781 1.00 90.31 86 ILE A N 1
ATOM 661 C CA . ILE A 1 86 ? -12.865 0.996 9.155 1.00 90.31 86 ILE A CA 1
ATOM 662 C C . ILE A 1 86 ? -13.986 1.963 8.765 1.00 90.31 86 ILE A C 1
ATOM 664 O O . ILE A 1 86 ? -14.209 2.980 9.417 1.00 90.31 86 ILE A O 1
ATOM 668 N N . ALA A 1 87 ? -14.707 1.641 7.692 1.00 91.88 87 ALA A N 1
ATOM 669 C CA . ALA A 1 87 ? -15.806 2.464 7.200 1.00 91.88 87 ALA A CA 1
ATOM 670 C C . ALA A 1 87 ? -17.167 1.990 7.732 1.00 91.88 87 ALA A C 1
ATOM 672 O O . ALA A 1 87 ? -17.499 0.802 7.713 1.00 91.88 87 ALA A O 1
ATOM 673 N N . VAL A 1 88 ? -17.998 2.943 8.150 1.00 93.31 88 VAL A N 1
ATOM 674 C CA . VAL A 1 88 ? -19.385 2.711 8.575 1.00 93.31 88 VAL A CA 1
ATOM 675 C C . VAL A 1 88 ? -20.326 3.637 7.808 1.00 93.31 88 VAL A C 1
ATOM 677 O O . VAL A 1 88 ? -19.902 4.617 7.202 1.00 93.31 88 VAL A O 1
ATOM 680 N N . LYS A 1 89 ? -21.628 3.333 7.818 1.00 95.38 89 LYS A N 1
ATOM 681 C CA . LYS A 1 89 ? -22.624 4.268 7.277 1.00 95.38 89 LYS A CA 1
ATOM 682 C C . LYS A 1 89 ? -22.673 5.531 8.138 1.00 95.38 89 LYS A C 1
ATOM 684 O O . LYS A 1 89 ? -22.591 5.436 9.361 1.00 95.38 89 LYS A O 1
ATOM 689 N N . GLU A 1 90 ? -22.872 6.683 7.504 1.00 93.19 90 GLU A N 1
ATOM 690 C CA . GLU A 1 90 ? -22.900 7.998 8.163 1.00 93.19 90 GLU A CA 1
ATOM 691 C C . GLU A 1 90 ? -23.893 8.058 9.335 1.00 93.19 90 GLU A C 1
ATOM 693 O O . GLU A 1 90 ? -23.568 8.541 10.418 1.00 93.19 90 GLU A O 1
ATOM 698 N N . ASP A 1 91 ? -25.087 7.487 9.167 1.00 96.50 91 ASP A N 1
ATOM 699 C CA . ASP A 1 91 ? -26.130 7.449 10.199 1.00 96.50 91 ASP A CA 1
ATOM 700 C C . ASP A 1 91 ? -25.782 6.558 11.403 1.00 96.50 91 ASP A C 1
ATOM 702 O O . ASP A 1 91 ? -26.433 6.647 12.445 1.00 96.50 91 ASP A O 1
ATOM 706 N N . ARG A 1 92 ? -24.733 5.739 11.286 1.00 96.25 92 ARG A N 1
ATOM 707 C CA . ARG A 1 92 ? -24.251 4.820 12.322 1.00 96.25 92 ARG A CA 1
ATOM 708 C C . ARG A 1 92 ? -22.974 5.290 13.007 1.00 96.25 92 ARG A C 1
ATOM 710 O O . ARG A 1 92 ? -22.569 4.674 13.985 1.00 96.25 92 ARG A O 1
ATOM 717 N N . GLN A 1 93 ? -22.349 6.377 12.551 1.00 90.12 93 GLN A N 1
ATOM 718 C CA . GLN A 1 93 ? -21.039 6.810 13.058 1.00 90.12 93 GLN A CA 1
ATOM 719 C C . GLN A 1 93 ? -21.010 7.045 14.578 1.00 90.12 93 GLN A C 1
ATOM 721 O O . GLN A 1 93 ? -19.979 6.862 15.208 1.00 90.12 93 GLN A O 1
ATOM 726 N N . ASN A 1 94 ? -22.148 7.401 15.183 1.00 92.38 94 ASN A N 1
ATOM 727 C CA . ASN A 1 94 ? -22.261 7.679 16.618 1.00 92.38 94 ASN A CA 1
ATOM 728 C C . ASN A 1 94 ? -22.720 6.465 17.450 1.00 92.38 94 ASN A C 1
ATOM 730 O O . ASN A 1 94 ? -23.018 6.614 18.635 1.00 92.38 94 ASN A O 1
ATOM 734 N N . GLU A 1 95 ? -22.841 5.273 16.855 1.00 97.25 95 GLU A N 1
ATOM 735 C CA . GLU A 1 95 ? -23.165 4.057 17.605 1.00 97.25 95 GLU A CA 1
ATOM 736 C C . GLU A 1 95 ? -22.000 3.688 18.535 1.00 97.25 95 GLU A C 1
ATOM 738 O O . GLU A 1 95 ? -20.891 3.414 18.080 1.00 97.25 95 GLU A O 1
ATOM 743 N N . GLU A 1 96 ? -22.268 3.620 19.843 1.00 96.75 96 GLU A N 1
ATOM 744 C CA . GLU A 1 96 ? -21.264 3.343 20.886 1.00 96.75 96 GLU A CA 1
ATOM 745 C C . GLU A 1 96 ? -20.438 2.077 20.601 1.00 96.75 96 GLU A C 1
ATOM 747 O O . GLU A 1 96 ? -19.229 2.056 20.807 1.00 96.75 96 GLU A O 1
ATOM 752 N N . GLN A 1 97 ? -21.070 1.031 20.063 1.00 96.19 97 GLN A N 1
ATOM 753 C CA . GLN A 1 97 ? -20.395 -0.227 19.731 1.00 96.19 97 GLN A CA 1
ATOM 754 C C . GLN A 1 97 ? -19.385 -0.076 18.583 1.00 96.19 97 GLN A C 1
ATOM 756 O O . GLN A 1 97 ? -18.362 -0.753 18.587 1.00 96.19 97 GLN A O 1
ATOM 761 N N . LEU A 1 98 ? -19.659 0.800 17.610 1.00 94.50 98 LEU A N 1
ATOM 762 C CA . LEU A 1 98 ? -18.766 1.043 16.472 1.00 94.50 98 LEU A CA 1
ATOM 763 C C . LEU A 1 98 ? -17.604 1.956 16.870 1.00 94.50 98 LEU A C 1
ATOM 765 O O . LEU A 1 98 ? -16.473 1.697 16.478 1.00 94.50 98 LEU A O 1
ATOM 769 N N . GLN A 1 99 ? -17.867 2.955 17.715 1.00 91.81 99 GLN A N 1
ATOM 770 C CA . GLN A 1 99 ? -16.816 3.764 18.340 1.00 91.81 99 GLN A CA 1
ATOM 771 C C . GLN A 1 99 ? -15.874 2.881 19.166 1.00 91.81 99 GLN A C 1
ATOM 773 O O . GLN A 1 99 ? -14.657 2.947 19.013 1.00 91.81 99 GLN A O 1
ATOM 778 N N . LYS A 1 100 ? -16.436 1.955 19.958 1.00 94.75 100 LYS A N 1
ATOM 779 C CA . LYS A 1 100 ? -15.637 1.010 20.742 1.00 94.75 100 LYS A CA 1
ATOM 780 C C . LYS A 1 100 ? -14.801 0.070 19.874 1.00 94.75 100 LYS A C 1
ATOM 782 O O . LYS A 1 100 ? -13.692 -0.267 20.271 1.00 94.75 100 LYS A O 1
ATOM 787 N N . LEU A 1 101 ? -15.307 -0.347 18.711 1.00 94.12 101 LEU A N 1
ATOM 788 C CA . LEU A 1 101 ? -14.533 -1.147 17.759 1.00 94.12 101 LEU A CA 1
ATOM 789 C C . LEU A 1 101 ? -13.297 -0.385 17.263 1.00 94.12 101 LEU A C 1
ATOM 791 O O . LEU A 1 101 ? -12.221 -0.972 17.236 1.00 94.12 101 LEU A O 1
ATOM 795 N N . GLY A 1 102 ? -13.447 0.898 16.916 1.00 91.38 102 GLY A N 1
ATOM 796 C CA . GLY A 1 102 ? -12.321 1.751 16.526 1.00 91.38 102 GLY A CA 1
ATOM 797 C C . GLY A 1 102 ? -11.268 1.845 17.630 1.00 91.38 102 GLY A C 1
ATOM 798 O O . GLY A 1 102 ? -10.102 1.581 17.378 1.00 91.38 102 GLY A O 1
ATOM 799 N N . GLU A 1 103 ? -11.686 2.105 18.873 1.00 91.38 103 GLU A N 1
ATOM 800 C CA . GLU A 1 103 ? -10.768 2.149 20.023 1.00 91.38 103 GLU A CA 1
ATOM 801 C C . GLU A 1 103 ? -10.031 0.822 20.262 1.00 91.38 103 GLU A C 1
ATOM 803 O O . GLU A 1 103 ? -8.837 0.823 20.531 1.00 91.38 103 GLU A O 1
ATOM 808 N N . VAL A 1 104 ? -10.740 -0.312 20.201 1.00 94.75 104 VAL A N 1
ATOM 809 C CA . VAL A 1 104 ? -10.155 -1.642 20.460 1.00 94.75 104 VAL A CA 1
ATOM 810 C C . VAL A 1 104 ? -9.208 -2.069 19.345 1.00 94.75 104 VAL A C 1
ATOM 812 O O . VAL A 1 104 ? -8.295 -2.845 19.601 1.00 94.75 104 VAL A O 1
ATOM 815 N N . TYR A 1 105 ? -9.392 -1.569 18.121 1.00 93.81 105 TYR A N 1
ATOM 816 C CA . TYR A 1 105 ? -8.454 -1.851 17.040 1.00 93.81 105 TYR A CA 1
ATOM 817 C C . TYR A 1 105 ? -7.039 -1.370 17.390 1.00 93.81 105 TYR A C 1
ATOM 819 O O . TYR A 1 105 ? -6.088 -2.068 17.076 1.00 93.81 105 TYR A O 1
ATOM 827 N N . HIS A 1 106 ? -6.909 -0.257 18.117 1.00 93.31 106 HIS A N 1
ATOM 828 C CA . HIS A 1 106 ? -5.640 0.312 18.598 1.00 93.31 106 HIS A CA 1
ATOM 829 C C . HIS A 1 106 ? -5.177 -0.250 19.955 1.00 93.31 106 HIS A C 1
ATOM 831 O O . HIS A 1 106 ? -4.292 0.306 20.605 1.00 93.31 106 HIS A O 1
ATOM 837 N N . ASP A 1 107 ? -5.790 -1.332 20.443 1.00 96.38 107 ASP A N 1
ATOM 838 C CA . ASP A 1 107 ? -5.316 -1.988 21.660 1.00 96.38 107 ASP A CA 1
ATOM 839 C C . ASP A 1 107 ? -3.929 -2.616 21.410 1.00 96.38 107 ASP A C 1
ATOM 841 O O . ASP A 1 107 ? -3.752 -3.284 20.386 1.00 96.38 107 ASP A O 1
ATOM 845 N N . PRO A 1 108 ? -2.950 -2.456 22.324 1.00 96.06 108 PRO A N 1
ATOM 846 C CA . PRO A 1 108 ? -1.619 -3.035 22.157 1.00 96.06 108 PRO A CA 1
ATOM 847 C C . PRO A 1 108 ? -1.618 -4.538 21.862 1.00 96.06 108 PRO A C 1
ATOM 849 O O . PRO A 1 108 ? -0.806 -4.982 21.059 1.00 96.06 108 PRO A O 1
ATOM 852 N N . GLU A 1 109 ? -2.531 -5.320 22.454 1.00 96.44 109 GLU A N 1
ATOM 853 C CA . GLU A 1 109 ? -2.614 -6.766 22.184 1.00 96.44 109 GLU A CA 1
ATOM 854 C C . GLU A 1 109 ? -3.088 -7.053 20.747 1.00 96.44 109 GLU A C 1
ATOM 856 O O . GLU A 1 109 ? -2.680 -8.038 20.131 1.00 96.44 109 GLU A O 1
ATOM 861 N N . VAL A 1 110 ? -3.945 -6.190 20.191 1.00 95.81 110 VAL A N 1
ATOM 862 C CA . VAL A 1 110 ? -4.419 -6.298 18.803 1.00 95.81 110 VAL A CA 1
ATOM 863 C C . VAL A 1 110 ? -3.320 -5.883 17.829 1.00 95.81 110 VAL A C 1
ATOM 865 O O . VAL A 1 110 ? -3.129 -6.553 16.816 1.00 95.81 110 VAL A O 1
ATOM 868 N N . GLN A 1 111 ? -2.582 -4.816 18.138 1.00 95.19 111 GLN A N 1
ATOM 869 C CA . GLN A 1 111 ? -1.466 -4.359 17.308 1.00 95.19 111 GLN A CA 1
ATOM 870 C C . GLN A 1 111 ? -0.302 -5.356 17.311 1.00 95.19 111 GLN A C 1
ATOM 872 O O . GLN A 1 111 ? 0.237 -5.643 16.247 1.00 95.19 111 GLN A O 1
ATOM 877 N N . GLU A 1 112 ? 0.017 -5.965 18.458 1.00 95.25 112 GLU A N 1
ATOM 878 C CA . GLU A 1 112 ? 1.008 -7.049 18.544 1.00 95.25 112 GLU A CA 1
ATOM 879 C C . GLU A 1 112 ? 0.586 -8.249 17.684 1.00 95.25 112 GLU A C 1
ATOM 881 O O . GLU A 1 112 ? 1.380 -8.754 16.895 1.00 95.25 112 GLU A O 1
ATOM 886 N N . TYR A 1 113 ? -0.691 -8.648 17.741 1.00 95.69 113 TYR A N 1
ATOM 887 C CA . TYR A 1 113 ? -1.209 -9.698 16.861 1.00 95.69 113 TYR A CA 1
ATOM 888 C C . TYR A 1 113 ? -1.085 -9.338 15.373 1.00 95.69 113 TYR A C 1
ATOM 890 O O . TYR A 1 113 ? -0.720 -10.191 14.569 1.00 95.69 113 TYR A O 1
ATOM 898 N N . ILE A 1 114 ? -1.387 -8.095 14.985 1.00 93.44 114 ILE A N 1
ATOM 899 C CA . ILE A 1 114 ? -1.252 -7.638 13.593 1.00 93.44 114 ILE A CA 1
ATOM 900 C C . ILE A 1 114 ? 0.216 -7.671 13.154 1.00 93.44 114 ILE A C 1
ATOM 902 O O . ILE A 1 114 ? 0.510 -8.108 12.042 1.00 93.44 114 ILE A O 1
ATOM 906 N N . GLU A 1 115 ? 1.141 -7.227 14.002 1.00 91.25 115 GLU A N 1
ATOM 907 C CA . GLU A 1 115 ? 2.570 -7.272 13.699 1.00 91.25 115 GLU A CA 1
ATOM 908 C C . GLU A 1 115 ? 3.047 -8.717 13.488 1.00 91.25 115 GLU A C 1
ATOM 910 O O . GLU A 1 115 ? 3.728 -8.992 12.500 1.00 91.25 115 GLU A O 1
ATOM 915 N N . GLU A 1 116 ? 2.641 -9.646 14.358 1.00 92.12 116 GLU A N 1
ATOM 916 C CA . GLU A 1 116 ? 3.006 -11.063 14.259 1.00 92.12 116 GLU A CA 1
ATOM 917 C C . GLU A 1 116 ? 2.355 -11.772 13.061 1.00 92.12 116 GLU A C 1
ATOM 919 O O . GLU A 1 116 ? 3.033 -12.489 12.330 1.00 92.12 116 GLU A O 1
ATOM 924 N N . GLU A 1 117 ? 1.051 -11.588 12.842 1.00 91.31 117 GLU A N 1
ATOM 925 C CA . GLU A 1 117 ? 0.301 -12.277 11.780 1.00 91.31 117 GLU A CA 1
ATOM 926 C C . GLU A 1 117 ? 0.726 -11.813 10.382 1.00 91.31 117 GLU A C 1
ATOM 928 O O . GLU A 1 117 ? 0.706 -12.593 9.431 1.00 91.31 117 GLU A O 1
ATOM 933 N N . PHE A 1 118 ? 1.104 -10.539 10.246 1.00 89.56 118 PHE A N 1
ATOM 934 C CA . PHE A 1 118 ? 1.468 -9.942 8.964 1.00 89.56 118 PHE A CA 1
ATOM 935 C C . PHE A 1 118 ? 2.971 -9.683 8.823 1.00 89.56 118 PHE A C 1
ATOM 937 O O . PHE A 1 118 ? 3.359 -8.867 7.983 1.00 89.56 118 PHE A O 1
ATOM 944 N N . ASP A 1 119 ? 3.808 -10.351 9.621 1.00 87.19 119 ASP A N 1
ATOM 945 C CA . ASP A 1 119 ? 5.276 -10.286 9.570 1.00 87.19 119 ASP A CA 1
ATOM 946 C C . ASP A 1 119 ? 5.834 -8.844 9.545 1.00 87.19 119 ASP A C 1
ATOM 948 O O . ASP A 1 119 ? 6.751 -8.517 8.786 1.00 87.19 119 ASP A O 1
ATOM 952 N N . GLY A 1 120 ? 5.234 -7.937 10.320 1.00 86.12 120 GLY A N 1
ATOM 953 C CA . GLY A 1 120 ? 5.633 -6.525 10.397 1.00 86.12 120 GLY A CA 1
ATOM 954 C C . GLY A 1 120 ? 5.406 -5.716 9.112 1.00 86.12 120 GLY A C 1
ATOM 955 O O . GLY A 1 120 ? 5.876 -4.586 8.992 1.00 86.12 120 GLY A O 1
ATOM 956 N N . THR A 1 121 ? 4.681 -6.262 8.131 1.00 83.88 121 THR A N 1
ATOM 957 C CA . THR A 1 121 ? 4.384 -5.581 6.856 1.00 83.88 121 THR A CA 1
ATOM 958 C C . THR A 1 121 ? 3.212 -4.593 6.951 1.00 83.88 121 THR A C 1
ATOM 960 O O . THR A 1 121 ? 2.885 -3.907 5.976 1.00 83.88 121 THR A O 1
ATOM 963 N N . LYS A 1 122 ? 2.543 -4.536 8.106 1.00 85.69 122 LYS A N 1
ATOM 964 C CA . LYS A 1 122 ? 1.461 -3.603 8.432 1.00 85.69 122 LYS A CA 1
ATOM 965 C C . LYS A 1 122 ? 1.934 -2.716 9.577 1.00 85.69 122 LYS A C 1
ATOM 967 O O . LYS A 1 122 ? 2.422 -3.223 10.579 1.00 85.69 122 LYS A O 1
ATOM 972 N N . VAL A 1 123 ? 1.782 -1.407 9.411 1.00 86.31 123 VAL A N 1
ATOM 973 C CA . VAL A 1 123 ? 2.169 -0.406 10.410 1.00 86.31 123 VAL A CA 1
ATOM 974 C C . VAL A 1 123 ? 0.904 0.246 10.947 1.00 86.31 123 VAL A C 1
ATOM 976 O O . VAL A 1 123 ? -0.007 0.561 10.177 1.00 86.31 123 VAL A O 1
ATOM 979 N N . GLU A 1 124 ? 0.841 0.412 12.265 1.00 89.06 124 GLU A N 1
ATOM 980 C CA . GLU A 1 124 ? -0.249 1.128 12.914 1.00 89.06 124 GLU A CA 1
ATOM 981 C C . GLU A 1 124 ? -0.281 2.591 12.458 1.00 89.06 124 GLU A C 1
ATOM 983 O O . GLU A 1 124 ? 0.749 3.256 12.369 1.00 89.06 124 GLU A O 1
ATOM 988 N N . VAL A 1 125 ? -1.484 3.103 12.201 1.00 87.75 125 VAL A N 1
ATOM 989 C CA . VAL A 1 125 ? -1.717 4.524 11.945 1.00 87.75 125 VAL A CA 1
ATOM 990 C C . VAL A 1 125 ? -2.818 4.994 12.884 1.00 87.75 125 VAL A C 1
ATOM 992 O O . VAL A 1 125 ? -3.976 4.625 12.702 1.00 87.75 125 VAL A O 1
ATOM 995 N N . ASP A 1 126 ? -2.461 5.815 13.869 1.00 87.38 126 ASP A N 1
ATOM 996 C CA . ASP A 1 126 ? -3.405 6.440 14.801 1.00 87.38 126 ASP A CA 1
ATOM 997 C C . ASP A 1 126 ? -3.627 7.906 14.402 1.00 87.38 126 ASP A C 1
ATOM 999 O O . ASP A 1 126 ? -2.953 8.833 14.858 1.00 87.38 126 ASP A O 1
ATOM 1003 N N . LEU A 1 127 ? -4.543 8.099 13.453 1.00 86.81 127 LEU A N 1
ATOM 1004 C CA . LEU A 1 127 ? -4.962 9.405 12.956 1.00 86.81 127 LEU A CA 1
ATOM 1005 C C . LEU A 1 127 ? -6.474 9.549 13.102 1.00 86.81 127 LEU A C 1
ATOM 1007 O O . LEU A 1 127 ? -7.229 8.596 12.899 1.00 86.81 127 LEU A O 1
ATOM 1011 N N . SER A 1 128 ? -6.940 10.769 13.380 1.00 84.56 128 SER A N 1
ATOM 1012 C CA . SER A 1 128 ? -8.376 11.038 13.348 1.00 84.56 128 SER A CA 1
ATOM 1013 C C . SER A 1 128 ? -8.919 10.904 11.921 1.00 84.56 128 SER A C 1
ATOM 1015 O O . SER A 1 128 ? -8.192 11.090 10.944 1.00 84.56 128 SER A O 1
ATOM 1017 N N . ALA A 1 129 ? -10.218 10.622 11.780 1.00 81.62 129 ALA A N 1
ATOM 1018 C CA . ALA A 1 129 ? -10.845 10.553 10.460 1.00 81.62 129 ALA A CA 1
ATOM 1019 C C . ALA A 1 129 ? -10.662 11.862 9.668 1.00 81.62 129 ALA A C 1
ATOM 1021 O O . ALA A 1 129 ? -10.372 11.818 8.476 1.00 81.62 129 ALA A O 1
ATOM 1022 N N . ASP A 1 130 ? -10.773 13.017 10.331 1.00 84.88 130 ASP A N 1
ATOM 1023 C CA . ASP A 1 130 ? -10.538 14.322 9.702 1.00 84.88 130 ASP A CA 1
ATOM 1024 C C . ASP A 1 130 ? -9.087 14.465 9.229 1.00 84.88 130 ASP A C 1
ATOM 1026 O O . ASP A 1 130 ? -8.840 14.984 8.140 1.00 84.88 130 ASP A O 1
ATOM 1030 N N . ASP A 1 131 ? -8.129 13.961 10.011 1.00 85.88 131 ASP A N 1
ATOM 1031 C CA . ASP A 1 131 ? -6.726 13.972 9.619 1.00 85.88 131 ASP A CA 1
ATOM 1032 C C . ASP A 1 131 ? -6.510 13.081 8.397 1.00 85.88 131 ASP A C 1
ATOM 1034 O O . ASP A 1 131 ? -5.919 13.555 7.432 1.00 85.88 131 ASP A O 1
ATOM 1038 N N . VAL A 1 132 ? -7.029 11.849 8.378 1.00 82.50 132 VAL A N 1
ATOM 1039 C CA . VAL A 1 132 ? -6.901 10.928 7.229 1.00 82.50 132 VAL A CA 1
ATOM 1040 C C . VAL A 1 132 ? -7.361 11.580 5.919 1.00 82.50 132 VAL A C 1
ATOM 1042 O O . VAL A 1 132 ? -6.706 11.409 4.895 1.00 82.50 132 VAL A O 1
ATOM 1045 N N . TRP A 1 133 ? -8.438 12.371 5.947 1.00 79.88 133 TRP A N 1
ATOM 1046 C CA . TRP A 1 133 ? -8.985 13.025 4.750 1.00 79.88 133 TRP A CA 1
ATOM 1047 C C . TRP A 1 133 ? -8.446 14.439 4.488 1.00 79.88 133 TRP A C 1
ATOM 1049 O O . TRP A 1 133 ? -8.768 15.038 3.456 1.00 79.88 133 TRP A O 1
ATOM 1059 N N . SER A 1 134 ? -7.627 14.984 5.389 1.00 73.00 134 SER A N 1
ATOM 1060 C CA . SER A 1 134 ? -6.980 16.283 5.193 1.00 73.00 134 SER A CA 1
ATOM 1061 C C . SER A 1 134 ? -5.877 16.177 4.129 1.00 73.00 134 SER A C 1
ATOM 1063 O O . SER A 1 134 ? -4.899 15.448 4.302 1.00 73.00 134 SER A O 1
ATOM 1065 N N . HIS A 1 135 ? -6.059 16.900 3.021 1.00 59.41 135 HIS A N 1
ATOM 1066 C CA . HIS A 1 135 ? -5.068 17.079 1.954 1.00 59.41 135 HIS A CA 1
ATOM 1067 C C . HIS A 1 135 ? -4.459 18.479 2.047 1.00 59.41 135 HIS A C 1
ATOM 1069 O O . HIS A 1 135 ? -5.245 19.449 2.186 1.00 59.41 135 HIS A O 1
#